Protein AF-A0A2A4UHC5-F1 (afdb_monomer_lite)

Foldseek 3Di:
DLLVVLVVLVADDAALVLLLVQQPDWDQFPVPRDTDGVCCACNNQLLQWGADNPPRHIDHRLACVNPVPPPPDSVVLQVCQQVVCCRGVVGHDHSRNSRNNVVNSDVD

Structure (mmCIF, N/CA/C/O backbone):
data_AF-A0A2A4UHC5-F1
#
_entry.id   AF-A0A2A4UHC5-F1
#
loop_
_atom_site.group_PDB
_atom_site.id
_atom_site.type_symbol
_atom_site.label_atom_id
_atom_site.label_alt_id
_atom_site.label_comp_id
_atom_site.label_asym_id
_atom_site.label_entity_id
_atom_site.label_seq_id
_atom_site.pdbx_PDB_ins_code
_atom_site.Cartn_x
_atom_site.Cartn_y
_atom_site.Ca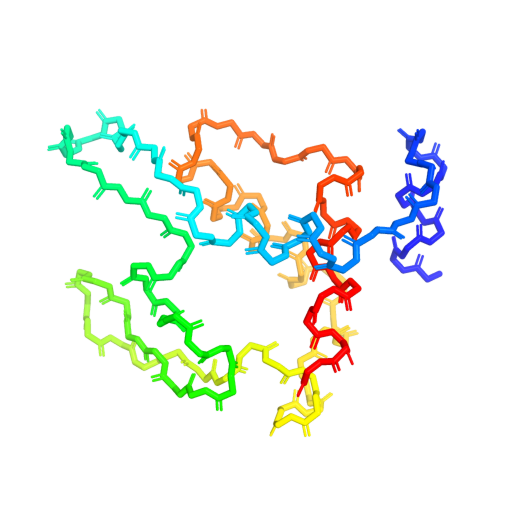rtn_z
_atom_site.occupancy
_atom_site.B_iso_or_equiv
_atom_site.auth_seq_id
_atom_site.auth_comp_id
_atom_site.auth_asym_id
_atom_site.auth_atom_id
_atom_site.pdbx_PDB_model_num
ATOM 1 N N . MET A 1 1 ? 4.386 -10.489 -15.595 1.00 77.94 1 MET A N 1
ATOM 2 C CA . MET A 1 1 ? 4.133 -10.365 -14.137 1.00 77.94 1 MET A CA 1
ATOM 3 C C . MET A 1 1 ? 3.633 -8.948 -13.826 1.00 77.94 1 MET A C 1
ATOM 5 O O . MET A 1 1 ? 3.858 -8.059 -14.638 1.00 77.94 1 MET A O 1
ATOM 9 N N . LEU A 1 2 ? 2.927 -8.694 -12.711 1.00 93.00 2 LEU A N 1
ATOM 10 C CA . LEU A 1 2 ? 2.400 -7.342 -12.410 1.00 93.00 2 LEU A CA 1
ATOM 11 C C . LEU A 1 2 ? 3.514 -6.289 -12.238 1.00 93.00 2 LEU A C 1
ATOM 13 O O . LEU A 1 2 ? 3.334 -5.140 -12.625 1.00 93.00 2 LEU A O 1
ATOM 17 N N . LEU A 1 3 ? 4.675 -6.692 -11.719 1.00 94.81 3 LEU A N 1
ATOM 18 C CA . LEU A 1 3 ? 5.849 -5.824 -11.602 1.00 94.81 3 LEU A CA 1
ATOM 19 C C . LEU A 1 3 ? 6.425 -5.430 -12.976 1.00 94.81 3 LEU A C 1
ATOM 21 O O . LEU A 1 3 ? 6.713 -4.256 -13.189 1.00 94.81 3 LEU A O 1
ATOM 25 N N . ASP A 1 4 ? 6.483 -6.353 -13.944 1.00 95.88 4 ASP A N 1
ATOM 26 C CA . ASP A 1 4 ? 6.922 -6.048 -15.323 1.00 95.88 4 ASP A CA 1
ATOM 27 C C . ASP A 1 4 ? 6.011 -5.018 -15.998 1.00 95.88 4 ASP A C 1
ATOM 29 O O . ASP A 1 4 ? 6.466 -4.144 -16.740 1.00 95.88 4 ASP A O 1
ATOM 33 N N . LYS A 1 5 ? 4.703 -5.103 -15.719 1.00 96.62 5 LYS A N 1
ATOM 34 C CA . LYS A 1 5 ? 3.738 -4.107 -16.184 1.00 96.62 5 LYS A CA 1
ATOM 35 C C . LYS A 1 5 ? 4.090 -2.729 -15.620 1.00 96.62 5 LYS A C 1
ATOM 37 O O . LYS A 1 5 ? 4.139 -1.770 -16.380 1.00 96.62 5 LYS A O 1
ATOM 42 N N . TYR A 1 6 ? 4.378 -2.623 -14.325 1.00 98.25 6 TYR A N 1
ATOM 43 C CA . TYR A 1 6 ? 4.759 -1.343 -13.724 1.00 98.25 6 TYR A CA 1
ATOM 44 C C . TYR A 1 6 ? 6.078 -0.797 -14.274 1.00 98.25 6 TYR A C 1
ATOM 46 O O . TYR A 1 6 ? 6.177 0.406 -14.500 1.00 98.25 6 TYR A O 1
ATOM 54 N N . HIS A 1 7 ? 7.061 -1.652 -14.565 1.00 98.25 7 HIS A N 1
ATOM 55 C CA . HIS A 1 7 ? 8.269 -1.222 -15.276 1.00 98.25 7 HIS A CA 1
ATOM 56 C C . HIS A 1 7 ? 7.952 -0.662 -16.666 1.00 98.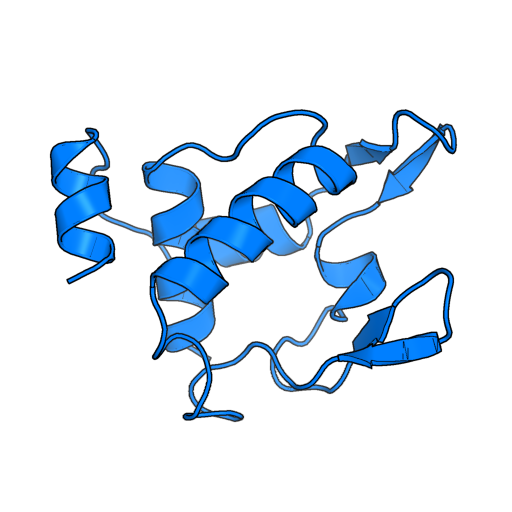25 7 HIS A C 1
ATOM 58 O O . HIS A 1 7 ? 8.465 0.393 -17.035 1.00 98.25 7 HIS A O 1
ATOM 64 N N . SER A 1 8 ? 7.047 -1.309 -17.404 1.00 97.75 8 SER A N 1
ATOM 65 C CA . SER A 1 8 ? 6.588 -0.828 -18.718 1.00 97.75 8 SER A CA 1
ATOM 66 C C . SER A 1 8 ? 5.839 0.513 -18.635 1.00 97.75 8 SER A C 1
ATOM 68 O O . SER A 1 8 ? 5.831 1.277 -19.593 1.00 97.75 8 SER A O 1
ATOM 70 N N . GLU A 1 9 ? 5.249 0.829 -17.479 1.00 97.62 9 GLU A N 1
ATOM 71 C CA . GLU A 1 9 ? 4.623 2.123 -17.161 1.00 97.62 9 GLU A CA 1
ATOM 72 C C . GLU A 1 9 ? 5.631 3.172 -16.638 1.00 97.62 9 GLU A C 1
ATOM 74 O O . GLU A 1 9 ? 5.236 4.255 -16.203 1.00 97.62 9 GLU A O 1
ATOM 79 N N . GLY A 1 10 ? 6.934 2.872 -16.676 1.00 97.94 10 GLY A N 1
ATOM 80 C CA . GLY A 1 10 ? 8.014 3.790 -16.307 1.00 97.94 10 GLY A CA 1
ATOM 81 C C . GLY A 1 10 ? 8.524 3.648 -14.871 1.00 97.94 10 GLY A C 1
ATOM 82 O O . GLY A 1 10 ? 9.327 4.475 -14.430 1.00 97.94 10 GLY A O 1
ATOM 83 N N . ALA A 1 11 ? 8.093 2.624 -14.126 1.00 98.19 11 ALA A N 1
ATOM 84 C CA . ALA A 1 11 ? 8.678 2.343 -12.821 1.00 98.19 11 ALA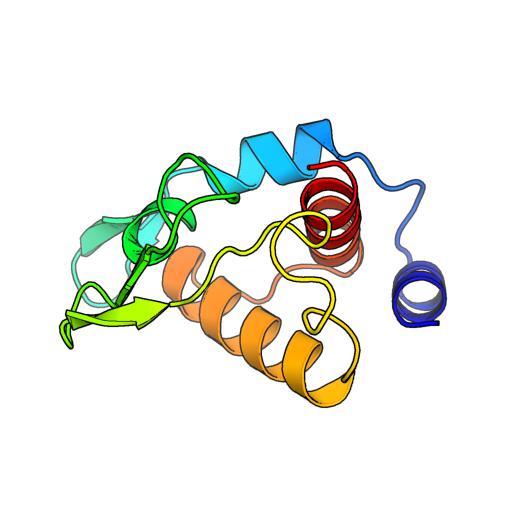 A CA 1
ATOM 85 C C . ALA A 1 11 ? 10.134 1.874 -12.946 1.00 98.19 11 ALA A C 1
ATOM 87 O O . ALA A 1 11 ? 10.496 1.080 -13.817 1.00 98.19 11 ALA A O 1
ATOM 88 N N . LYS A 1 12 ? 10.970 2.345 -12.028 1.00 97.50 12 LYS A N 1
ATOM 89 C CA . LYS A 1 12 ? 12.372 1.950 -11.887 1.00 97.50 12 LYS A CA 1
ATOM 90 C C . LYS A 1 12 ? 12.483 0.825 -10.857 1.00 97.50 12 LYS A C 1
ATOM 92 O O . LYS A 1 12 ? 11.492 0.191 -10.509 1.00 97.50 12 LYS A O 1
ATOM 97 N N . GLN A 1 13 ? 13.697 0.577 -10.369 1.00 98.00 13 GLN A N 1
ATOM 98 C CA . GLN A 1 13 ? 13.948 -0.369 -9.285 1.00 98.00 13 GLN A CA 1
ATOM 99 C C . GLN A 1 13 ? 13.015 -0.097 -8.096 1.00 98.00 13 GLN A C 1
ATOM 101 O O . GLN A 1 13 ? 12.924 1.039 -7.622 1.00 98.00 13 GLN A O 1
ATOM 106 N N . PHE A 1 14 ? 12.330 -1.140 -7.630 1.00 98.50 14 PHE A N 1
ATOM 107 C CA . PHE A 1 14 ? 11.443 -1.055 -6.473 1.00 98.50 14 PHE A CA 1
ATOM 108 C C . PHE A 1 14 ? 12.217 -1.128 -5.155 1.00 98.50 14 PHE A C 1
ATOM 110 O O . PHE A 1 14 ? 13.270 -1.765 -5.078 1.00 98.50 14 PHE A O 1
ATOM 117 N N . ASP A 1 15 ? 11.665 -0.512 -4.111 1.00 98.44 15 ASP A N 1
ATOM 118 C CA . ASP A 1 15 ? 12.268 -0.427 -2.780 1.00 98.44 15 ASP A CA 1
ATOM 119 C C . ASP A 1 15 ? 11.242 -0.736 -1.672 1.00 98.44 15 ASP A C 1
ATOM 121 O O . ASP A 1 15 ? 10.294 0.015 -1.424 1.00 98.44 15 ASP A O 1
ATOM 125 N N . ALA A 1 16 ? 11.463 -1.843 -0.957 1.00 98.19 16 ALA A N 1
ATOM 126 C CA . ALA A 1 16 ? 10.618 -2.268 0.158 1.00 98.19 16 ALA A CA 1
ATOM 127 C C . ALA A 1 16 ? 10.598 -1.257 1.318 1.00 98.19 16 ALA A C 1
ATOM 129 O O . ALA A 1 16 ? 9.581 -1.122 2.000 1.00 98.19 16 ALA A O 1
ATOM 130 N N . ASN A 1 17 ? 11.693 -0.530 1.554 1.00 98.25 17 ASN A N 1
ATOM 131 C CA . ASN A 1 17 ? 11.753 0.477 2.611 1.00 98.25 17 ASN A CA 1
ATOM 132 C C . ASN A 1 17 ? 10.905 1.698 2.253 1.00 98.25 17 ASN A C 1
ATOM 134 O O . ASN A 1 17 ? 10.225 2.238 3.128 1.00 98.25 17 ASN A O 1
ATOM 138 N N . LYS A 1 18 ? 10.861 2.090 0.971 1.00 98.56 18 LYS A N 1
ATOM 139 C CA . LYS A 1 18 ? 9.917 3.116 0.499 1.00 98.56 18 LYS A CA 1
ATOM 140 C C . LYS A 1 18 ? 8.477 2.655 0.666 1.00 98.56 18 LYS A C 1
ATOM 142 O O . LYS A 1 18 ? 7.681 3.394 1.240 1.00 98.56 18 LYS A O 1
ATOM 147 N N . GLY A 1 19 ? 8.161 1.422 0.261 1.00 98.50 19 GLY A N 1
ATOM 148 C CA . GLY A 1 19 ? 6.840 0.821 0.474 1.00 98.50 19 GLY A CA 1
ATOM 149 C C . GLY A 1 19 ? 6.416 0.840 1.946 1.00 98.50 19 GLY A C 1
ATOM 150 O O . GLY A 1 19 ? 5.298 1.242 2.271 1.00 98.50 19 GLY A O 1
ATOM 151 N N . LYS A 1 20 ? 7.335 0.488 2.853 1.00 98.44 20 LYS A N 1
ATOM 152 C CA . LYS A 1 20 ? 7.115 0.558 4.302 1.00 98.44 20 LYS A CA 1
ATOM 153 C C . LYS A 1 20 ? 6.915 1.992 4.796 1.00 98.44 20 LYS A C 1
ATOM 155 O O . LYS A 1 20 ? 6.034 2.222 5.614 1.00 98.44 20 LYS A O 1
ATOM 160 N N . SER A 1 21 ? 7.703 2.956 4.325 1.00 98.44 21 SER A N 1
ATOM 161 C CA . SER A 1 21 ? 7.548 4.363 4.719 1.00 98.44 21 SER A CA 1
ATOM 162 C C . SER A 1 21 ? 6.168 4.899 4.319 1.00 98.44 21 SER A C 1
ATOM 164 O O . SER A 1 21 ? 5.406 5.369 5.164 1.00 98.44 21 SER A O 1
ATOM 166 N N . MET A 1 22 ? 5.791 4.697 3.052 1.00 98.44 22 MET A N 1
ATOM 167 C CA . MET A 1 22 ? 4.496 5.099 2.490 1.00 98.44 22 MET A CA 1
ATOM 168 C C . MET A 1 22 ? 3.303 4.439 3.199 1.00 98.44 22 MET A C 1
ATOM 170 O O . MET A 1 22 ? 2.226 5.022 3.295 1.00 98.44 22 MET A O 1
ATOM 174 N N . TRP A 1 23 ? 3.477 3.230 3.745 1.00 98.50 23 TRP A N 1
ATOM 175 C CA . TRP A 1 23 ? 2.445 2.544 4.532 1.00 98.50 23 TRP A CA 1
ATOM 176 C C . TRP A 1 23 ? 2.016 3.328 5.783 1.00 98.50 23 TRP A C 1
ATOM 178 O O . TRP A 1 23 ? 0.847 3.288 6.190 1.00 98.50 23 TRP A O 1
ATOM 188 N N . HIS A 1 24 ? 2.970 4.032 6.394 1.00 98.06 24 HIS A N 1
ATOM 189 C CA . HIS A 1 24 ? 2.775 4.810 7.614 1.00 98.06 24 HIS A CA 1
ATOM 190 C C . HIS A 1 24 ? 2.536 6.300 7.349 1.00 98.06 24 HIS A C 1
ATOM 192 O O . HIS A 1 24 ? 2.140 7.010 8.276 1.00 98.06 24 HIS A O 1
ATOM 198 N N . GLU A 1 25 ? 2.732 6.761 6.112 1.00 97.81 25 GLU A N 1
ATOM 199 C CA . GLU A 1 25 ? 2.537 8.154 5.718 1.00 97.81 25 GLU A CA 1
ATOM 200 C C . GLU A 1 25 ? 1.097 8.611 5.984 1.00 97.81 25 GLU A C 1
ATOM 202 O O . GLU A 1 25 ? 0.122 7.926 5.651 1.00 97.81 25 GLU A O 1
ATOM 207 N N . GLN A 1 26 ? 0.967 9.766 6.640 1.00 97.25 26 GLN A N 1
ATOM 208 C CA . GLN A 1 26 ? -0.326 10.340 6.982 1.00 97.25 26 GLN A CA 1
ATOM 209 C C . GLN A 1 26 ? -0.800 11.323 5.918 1.00 97.25 26 GLN A C 1
ATOM 211 O O . GLN A 1 26 ? -0.066 12.200 5.476 1.00 97.25 26 GLN A O 1
ATOM 216 N N . HIS A 1 27 ? -2.082 11.223 5.587 1.00 97.00 27 HIS A N 1
ATOM 217 C CA . HIS A 1 27 ? -2.767 12.102 4.653 1.00 97.00 27 HIS A CA 1
ATOM 218 C C . HIS A 1 27 ? -4.092 12.566 5.248 1.00 97.00 27 HIS A C 1
ATOM 220 O O . HIS A 1 27 ? -4.742 11.841 6.002 1.00 97.00 27 HIS A O 1
ATOM 226 N N . ILE A 1 28 ? -4.526 13.770 4.881 1.00 96.75 28 ILE A N 1
ATOM 227 C CA . ILE A 1 28 ? -5.842 14.272 5.274 1.00 96.75 28 ILE A CA 1
ATOM 228 C C . ILE A 1 28 ? -6.903 13.677 4.351 1.00 96.75 28 ILE A C 1
ATOM 230 O O . ILE A 1 28 ? -6.931 13.932 3.145 1.00 96.75 28 ILE A O 1
ATOM 234 N N . GLN A 1 29 ? -7.803 12.883 4.925 1.00 94.12 29 GLN A N 1
ATOM 235 C CA . GLN A 1 29 ? -8.860 12.228 4.168 1.00 94.12 29 GLN A CA 1
ATOM 236 C C . GLN A 1 29 ? -9.922 13.254 3.739 1.00 94.12 29 GLN A C 1
ATOM 238 O O . GLN A 1 29 ? -10.533 13.923 4.572 1.00 94.12 29 GLN A O 1
ATOM 243 N N . LYS A 1 30 ? -10.174 13.354 2.426 1.00 90.94 30 LYS A N 1
ATOM 244 C CA . LYS A 1 30 ? -11.003 14.414 1.808 1.00 90.94 30 LYS A CA 1
ATOM 245 C C . LYS A 1 30 ? -12.431 14.555 2.362 1.00 90.94 30 LYS A C 1
ATOM 247 O O . LYS A 1 30 ? -12.966 15.652 2.389 1.00 90.94 30 LYS A O 1
ATOM 252 N N . LYS A 1 31 ? -13.075 13.455 2.745 1.00 88.62 31 LYS A N 1
ATOM 253 C CA . LYS A 1 31 ? -14.450 13.396 3.273 1.00 88.62 31 LYS A CA 1
ATOM 254 C C . LYS A 1 31 ? -14.545 13.612 4.784 1.00 88.62 31 LYS A C 1
ATOM 256 O O . LYS A 1 31 ? -15.581 14.076 5.237 1.00 88.62 31 LYS A O 1
ATOM 261 N N . THR A 1 32 ? -13.546 13.204 5.568 1.00 89.94 32 THR A N 1
ATOM 262 C CA . THR A 1 32 ? -13.614 13.256 7.043 1.00 89.94 32 THR A CA 1
ATOM 263 C C . THR A 1 32 ? -12.747 14.348 7.654 1.00 89.94 32 THR A C 1
ATOM 265 O O . THR A 1 32 ? -12.926 14.644 8.830 1.00 89.94 32 THR A O 1
ATOM 268 N N . GLY A 1 33 ? -11.793 14.910 6.906 1.00 93.94 33 GLY A N 1
ATOM 269 C CA . GLY A 1 33 ? -10.832 15.897 7.405 1.00 93.94 33 GLY A CA 1
ATOM 270 C C . GLY A 1 33 ? -9.840 15.340 8.433 1.00 93.94 33 GLY A C 1
ATOM 271 O O . GLY A 1 33 ? -9.104 16.104 9.046 1.00 93.94 33 GLY A O 1
ATOM 272 N N . LYS A 1 34 ? -9.818 14.018 8.649 1.00 93.88 34 LYS A N 1
ATOM 273 C CA . LYS A 1 34 ? -8.963 13.369 9.652 1.00 93.88 34 LYS A CA 1
ATOM 274 C C . LYS A 1 34 ? -7.680 12.822 9.020 1.00 93.88 34 LYS A C 1
ATOM 276 O O . LYS A 1 34 ? -7.735 12.382 7.866 1.00 93.88 34 LYS A O 1
ATOM 281 N N . PRO A 1 35 ? -6.562 12.788 9.768 1.00 96.38 35 PRO A N 1
ATOM 282 C CA . PRO A 1 35 ? -5.362 12.092 9.332 1.00 96.38 35 PRO A CA 1
ATOM 283 C C . PRO A 1 35 ? -5.624 10.585 9.232 1.00 96.38 35 PRO A C 1
ATOM 285 O O . PRO A 1 35 ? -6.179 9.972 10.147 1.00 96.38 35 PRO A O 1
ATOM 288 N N . VAL A 1 36 ? -5.233 9.990 8.107 1.00 97.25 36 VAL A N 1
ATOM 289 C CA . VAL A 1 36 ? -5.305 8.550 7.834 1.00 97.25 36 VAL A CA 1
ATOM 290 C C . VAL A 1 36 ? -4.030 8.075 7.143 1.00 97.25 36 VAL A C 1
ATOM 292 O O . VAL A 1 36 ? -3.361 8.847 6.464 1.00 97.25 36 VAL A O 1
ATOM 295 N N . SER A 1 37 ? -3.726 6.789 7.271 1.00 97.94 37 SER A N 1
ATOM 296 C CA . SER A 1 37 ? -2.668 6.093 6.534 1.00 97.94 37 SER A CA 1
ATOM 297 C C . SER A 1 37 ? -3.167 4.721 6.071 1.00 97.94 37 SER A C 1
ATOM 299 O O . SER A 1 37 ? -4.295 4.316 6.375 1.00 97.94 37 SER A O 1
ATOM 301 N N . CYS A 1 38 ? -2.345 3.962 5.343 1.00 98.06 38 CYS A N 1
ATOM 302 C CA . CYS A 1 38 ? -2.679 2.575 5.000 1.00 98.06 38 CYS A CA 1
ATOM 303 C C . CYS A 1 38 ? -2.889 1.729 6.270 1.00 98.06 38 CYS A C 1
ATOM 305 O O . CYS A 1 38 ? -3.835 0.937 6.357 1.00 98.06 38 CYS A O 1
ATOM 307 N N . ALA A 1 39 ? -2.069 1.977 7.296 1.00 97.81 39 ALA A N 1
ATOM 308 C CA . ALA A 1 39 ? -2.152 1.315 8.592 1.00 97.81 39 ALA A CA 1
ATOM 309 C C . ALA A 1 39 ? -3.476 1.567 9.342 1.00 97.81 39 ALA A C 1
ATOM 311 O O . ALA A 1 39 ? -3.840 0.767 10.201 1.00 97.81 39 ALA A O 1
ATOM 312 N N . THR A 1 40 ? -4.240 2.615 9.004 1.00 97.00 40 THR A N 1
ATOM 313 C CA . THR A 1 40 ? -5.534 2.911 9.645 1.00 97.00 40 THR A CA 1
ATOM 314 C C . THR A 1 40 ? -6.532 1.753 9.544 1.00 97.00 40 THR A C 1
ATOM 316 O O . THR A 1 40 ? -7.270 1.513 10.494 1.00 97.00 40 THR A O 1
ATOM 319 N N . CYS A 1 41 ? -6.559 1.023 8.423 1.00 96.88 41 CYS A N 1
ATOM 320 C CA . CYS A 1 41 ? -7.408 -0.170 8.283 1.00 96.88 41 CYS A CA 1
ATOM 321 C C . CYS A 1 41 ? -6.619 -1.477 8.429 1.00 96.88 41 CYS A C 1
ATOM 323 O O . CYS A 1 41 ? -7.162 -2.498 8.839 1.00 96.88 41 CYS A O 1
ATOM 325 N N . HIS A 1 42 ? -5.344 -1.468 8.054 1.00 97.75 42 HIS A N 1
ATOM 326 C CA . HIS A 1 42 ? -4.556 -2.685 7.881 1.00 97.75 42 HIS A CA 1
ATOM 327 C C . HIS A 1 42 ? -3.549 -2.943 9.012 1.00 97.75 42 HIS A C 1
ATOM 329 O O . HIS A 1 42 ? -2.811 -3.921 8.954 1.00 97.75 42 HIS A O 1
ATOM 335 N N . THR A 1 43 ? -3.553 -2.098 10.047 1.00 96.56 43 THR A N 1
ATOM 336 C CA . THR A 1 43 ? -2.596 -2.068 11.164 1.00 96.56 43 THR A CA 1
ATOM 337 C C . THR A 1 43 ? -1.173 -1.660 10.765 1.00 96.56 43 THR A C 1
ATOM 339 O O . THR A 1 43 ? -0.811 -1.600 9.588 1.00 96.56 43 THR A O 1
ATOM 342 N N . SER A 1 44 ? -0.351 -1.326 11.762 1.00 96.19 44 SER A N 1
ATOM 343 C CA . SER A 1 44 ? 1.068 -1.018 11.562 1.00 96.19 44 SER A CA 1
ATOM 344 C C . SER A 1 44 ? 1.903 -2.257 11.228 1.00 96.19 44 SER A C 1
ATOM 346 O O . SER A 1 44 ? 2.891 -2.138 10.511 1.00 96.19 44 SER A O 1
ATOM 348 N N . ASP A 1 45 ? 1.505 -3.434 11.717 1.00 96.94 45 ASP A N 1
ATOM 349 C CA . ASP A 1 45 ? 2.172 -4.704 11.440 1.00 96.94 45 ASP A CA 1
ATOM 350 C C . ASP A 1 45 ? 1.404 -5.464 10.357 1.00 96.94 45 ASP A C 1
ATOM 352 O O . ASP A 1 45 ? 0.377 -6.084 10.622 1.00 96.94 45 ASP A O 1
ATOM 356 N N . ILE A 1 46 ? 1.924 -5.456 9.129 1.00 97.44 46 ILE A N 1
ATOM 357 C CA . ILE A 1 46 ? 1.264 -6.078 7.972 1.00 97.44 46 ILE A CA 1
ATOM 358 C C . ILE A 1 46 ? 1.099 -7.601 8.077 1.00 97.44 46 ILE A C 1
ATOM 360 O O . ILE A 1 46 ? 0.404 -8.189 7.250 1.00 97.44 46 ILE A O 1
ATOM 364 N N . ARG A 1 47 ? 1.699 -8.245 9.083 1.00 97.38 47 ARG A N 1
ATOM 365 C CA . ARG A 1 47 ? 1.506 -9.671 9.394 1.00 97.38 47 ARG A CA 1
ATOM 366 C C . ARG A 1 47 ? 0.253 -9.921 10.235 1.00 97.38 47 ARG A C 1
ATOM 368 O O . ARG A 1 47 ? -0.169 -11.061 10.380 1.00 97.38 47 ARG A O 1
ATOM 375 N N . LYS A 1 48 ? -0.356 -8.874 10.796 1.00 97.81 48 LYS A N 1
ATOM 376 C CA . LYS A 1 48 ? -1.551 -8.979 11.638 1.00 97.81 48 LYS A CA 1
ATOM 377 C C . LYS A 1 48 ? -2.820 -8.685 10.846 1.00 97.81 48 LYS A C 1
ATOM 379 O O . LYS A 1 48 ? -2.820 -7.940 9.867 1.00 97.81 48 LYS A O 1
ATOM 384 N N . THR A 1 49 ? -3.924 -9.266 11.305 1.00 97.50 49 THR A N 1
ATOM 385 C CA . THR A 1 49 ? -5.266 -8.945 10.815 1.00 97.50 49 THR A CA 1
ATOM 386 C C . THR A 1 49 ? -5.637 -7.518 11.215 1.00 97.50 49 THR A C 1
ATOM 388 O O . THR A 1 49 ? -5.545 -7.145 12.384 1.00 97.50 49 THR A O 1
ATOM 391 N N . GLY A 1 50 ? -6.073 -6.730 10.238 1.00 97.88 50 GLY A N 1
ATOM 392 C CA . GLY A 1 50 ? -6.666 -5.414 10.433 1.00 97.88 50 GLY A CA 1
ATOM 393 C C . GLY A 1 50 ? -8.189 -5.440 10.418 1.00 97.88 50 GLY A C 1
ATOM 394 O O . GLY A 1 50 ? -8.831 -6.490 10.367 1.00 97.88 50 GLY A O 1
ATOM 395 N N . SER A 1 51 ? -8.784 -4.254 10.442 1.00 97.81 51 SER A N 1
ATOM 396 C CA . SER A 1 51 ? -10.228 -4.079 10.396 1.00 97.81 51 SER A CA 1
ATOM 397 C C . SER A 1 51 ? -10.586 -2.781 9.686 1.00 97.81 51 SER A C 1
ATOM 399 O O . SER A 1 51 ? -9.958 -1.740 9.878 1.00 97.81 51 SER A O 1
ATOM 401 N N . HIS A 1 52 ? -11.606 -2.837 8.835 1.00 95.00 52 HIS A N 1
ATOM 402 C CA . HIS A 1 52 ? -12.077 -1.664 8.120 1.00 95.00 52 HIS A CA 1
ATOM 403 C C . HIS A 1 52 ? -12.655 -0.635 9.101 1.00 95.00 52 HIS A C 1
ATOM 405 O O . HIS A 1 52 ? -13.701 -0.880 9.707 1.00 95.00 52 HIS A O 1
ATOM 411 N N . ILE A 1 53 ? -12.042 0.553 9.169 1.00 91.94 53 ILE A N 1
ATOM 412 C CA . ILE A 1 53 ? -12.333 1.594 10.174 1.00 91.94 53 ILE A CA 1
ATOM 413 C C . ILE A 1 53 ? -13.821 1.955 10.323 1.00 91.94 53 ILE A C 1
ATOM 415 O O . ILE A 1 53 ? -14.258 2.338 11.400 1.00 91.94 53 ILE A O 1
ATOM 419 N N . ARG A 1 54 ? -14.619 1.833 9.253 1.00 90.25 54 ARG A N 1
ATOM 420 C CA . ARG A 1 54 ? -16.059 2.146 9.294 1.00 90.25 54 ARG A CA 1
ATOM 421 C C . ARG A 1 54 ? -16.959 0.949 9.592 1.00 90.25 54 ARG A C 1
ATOM 423 O O . ARG A 1 54 ? -18.029 1.133 10.147 1.00 90.25 54 ARG A O 1
ATOM 430 N N . THR A 1 55 ? -16.604 -0.242 9.116 1.00 95.19 55 THR A N 1
ATOM 431 C CA . THR A 1 55 ? -17.542 -1.384 9.101 1.00 95.19 55 THR A CA 1
ATOM 432 C C . THR A 1 55 ? -17.149 -2.479 10.076 1.00 95.19 55 THR A C 1
ATOM 434 O O . THR A 1 55 ? -17.899 -3.435 10.224 1.00 95.19 55 THR A O 1
ATOM 437 N N . GLY A 1 56 ? -15.956 -2.407 10.670 1.00 95.81 56 GLY A N 1
ATOM 438 C CA . GLY A 1 56 ? -15.429 -3.454 11.541 1.00 95.81 56 GLY A CA 1
ATOM 439 C C . GLY A 1 56 ? -15.062 -4.751 10.812 1.00 95.81 56 GLY A C 1
ATOM 440 O O . GLY A 1 56 ? -14.566 -5.682 11.444 1.00 95.81 56 GLY A O 1
ATOM 441 N N . LYS A 1 57 ? -15.274 -4.837 9.489 1.00 97.12 57 LYS A N 1
ATOM 442 C CA . LYS A 1 57 ? -14.979 -6.050 8.720 1.00 97.12 57 LYS A CA 1
ATOM 443 C C . LYS A 1 57 ? -13.487 -6.354 8.802 1.00 97.12 57 LYS A C 1
ATOM 445 O O . LYS A 1 57 ? -12.673 -5.499 8.448 1.00 97.12 57 LYS A O 1
ATOM 450 N N . LEU A 1 58 ? -13.163 -7.578 9.211 1.00 97.75 58 LEU A N 1
ATOM 451 C CA . LEU A 1 58 ? -11.789 -8.056 9.286 1.00 97.75 58 LEU A CA 1
ATOM 452 C C . LEU A 1 58 ? -11.113 -8.004 7.915 1.00 97.75 58 LEU A C 1
ATOM 454 O O . LEU A 1 58 ? -11.717 -8.301 6.879 1.00 97.75 58 LEU A O 1
ATOM 458 N N . ILE A 1 59 ? -9.845 -7.615 7.936 1.00 97.38 59 ILE A N 1
ATOM 459 C CA . ILE A 1 59 ? -8.971 -7.578 6.775 1.00 97.38 59 ILE A CA 1
ATOM 460 C C . ILE A 1 59 ? -7.757 -8.431 7.109 1.00 97.38 59 ILE A C 1
ATOM 462 O O . ILE A 1 59 ? -6.964 -8.063 7.968 1.00 97.38 59 ILE A O 1
ATOM 466 N N . GLU A 1 60 ? -7.608 -9.566 6.436 1.00 96.56 60 GLU A N 1
ATOM 467 C CA . GLU A 1 60 ? -6.490 -10.485 6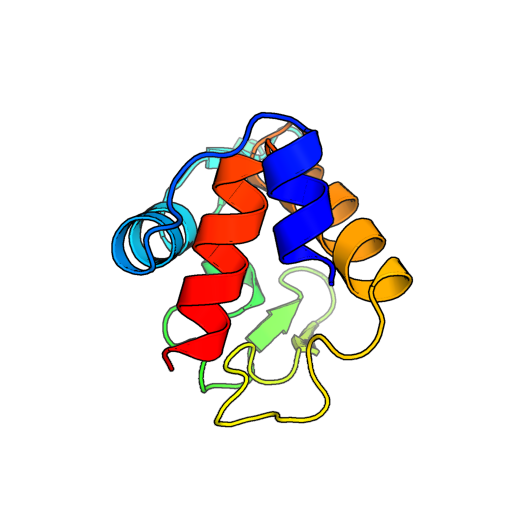.670 1.00 96.56 60 GLU A CA 1
ATOM 468 C C . GLU A 1 60 ? -5.121 -9.802 6.507 1.00 96.56 60 GLU A C 1
ATOM 470 O O . GLU A 1 60 ? -5.000 -8.784 5.813 1.00 96.56 60 GLU A O 1
ATOM 475 N N . ALA A 1 61 ? -4.084 -10.407 7.088 1.00 97.50 61 ALA A N 1
ATOM 476 C CA . ALA A 1 61 ? -2.698 -9.953 6.995 1.00 97.50 61 ALA A CA 1
ATOM 477 C C . ALA A 1 61 ? -2.289 -9.635 5.551 1.00 97.50 61 ALA A C 1
ATOM 479 O O . ALA A 1 61 ? -2.604 -10.400 4.642 1.00 97.50 61 ALA A O 1
ATOM 480 N N . MET A 1 62 ? -1.622 -8.498 5.346 1.00 97.75 62 MET A N 1
ATOM 481 C CA . MET A 1 62 ? -1.151 -8.004 4.045 1.00 97.75 62 MET A CA 1
ATOM 482 C C . MET A 1 62 ? 0.191 -8.608 3.620 1.00 97.75 62 MET A C 1
ATOM 484 O O . MET A 1 62 ? 0.485 -8.604 2.431 1.00 97.75 62 MET A O 1
ATOM 488 N N . SER A 1 63 ? 0.977 -9.117 4.567 1.00 97.88 63 SER A N 1
ATOM 489 C CA . SER A 1 63 ? 2.210 -9.875 4.329 1.00 97.88 63 SER A CA 1
ATOM 490 C C . SER A 1 63 ? 1.934 -11.108 3.464 1.00 97.88 63 SER A C 1
ATOM 492 O O . SER A 1 63 ? 1.066 -11.918 3.796 1.00 97.88 63 SER A O 1
ATOM 494 N N . ALA A 1 64 ? 2.689 -11.270 2.376 1.00 96.06 64 ALA A N 1
ATOM 495 C CA . ALA A 1 64 ? 2.599 -12.455 1.526 1.00 96.06 64 ALA A CA 1
ATOM 496 C C . ALA A 1 64 ? 3.194 -13.694 2.212 1.00 96.06 64 ALA A C 1
ATOM 498 O O . ALA A 1 64 ? 2.761 -14.806 1.932 1.00 96.06 64 ALA A O 1
ATOM 499 N N . LYS A 1 65 ? 4.146 -13.525 3.145 1.00 96.12 65 LYS A N 1
ATOM 500 C CA . LYS A 1 65 ? 4.670 -14.655 3.930 1.00 96.12 65 LYS A CA 1
ATOM 501 C C . LYS A 1 65 ? 3.637 -15.204 4.912 1.00 96.12 65 LYS A C 1
ATOM 503 O O . LYS A 1 65 ? 3.589 -16.406 5.135 1.00 96.12 65 LYS A O 1
ATOM 508 N N . THR A 1 66 ? 2.810 -14.329 5.489 1.00 97.06 66 THR A N 1
ATOM 509 C CA . THR A 1 66 ? 1.753 -14.720 6.437 1.00 97.06 66 THR A CA 1
ATOM 510 C C . THR A 1 66 ? 0.471 -15.157 5.724 1.00 97.06 66 THR A C 1
ATOM 512 O O . THR A 1 66 ? -0.244 -16.022 6.219 1.00 97.06 66 THR A O 1
ATOM 515 N N . ASN A 1 67 ? 0.168 -14.571 4.562 1.00 95.88 67 ASN A N 1
ATOM 516 C CA . ASN A 1 67 ? -0.994 -14.911 3.740 1.00 95.88 67 ASN A CA 1
ATOM 517 C C . ASN A 1 67 ? -0.579 -15.114 2.265 1.00 95.88 67 ASN A C 1
ATOM 519 O O . ASN A 1 67 ? -0.701 -14.181 1.463 1.00 95.88 67 ASN A O 1
ATOM 523 N N . PRO A 1 68 ? -0.099 -16.321 1.896 1.00 93.69 68 PRO A N 1
ATOM 524 C CA . PRO A 1 68 ? 0.419 -16.621 0.553 1.00 93.69 68 PRO A CA 1
ATOM 525 C C . PRO A 1 68 ? -0.614 -16.515 -0.576 1.00 93.69 68 PRO A C 1
ATOM 527 O O . PRO A 1 68 ? -0.253 -16.291 -1.730 1.00 93.69 68 PRO A O 1
ATOM 530 N N . GLU A 1 69 ? -1.904 -16.612 -0.251 1.00 91.56 69 GLU A N 1
ATOM 531 C CA . GLU A 1 69 ? -3.009 -16.432 -1.204 1.00 91.56 69 GLU A CA 1
ATOM 532 C C . GLU A 1 69 ? -3.188 -14.963 -1.627 1.00 91.56 69 GLU A C 1
ATOM 534 O O . GLU A 1 69 ? -3.937 -14.635 -2.560 1.00 91.56 69 GLU A O 1
ATOM 539 N N . ARG A 1 70 ? -2.503 -14.023 -0.959 1.00 92.19 70 ARG A N 1
ATOM 540 C CA . ARG A 1 70 ? -2.476 -12.633 -1.410 1.00 92.19 70 ARG A CA 1
ATOM 541 C C . ARG A 1 70 ? -1.670 -12.467 -2.686 1.00 92.19 70 ARG A C 1
ATOM 543 O O . ARG A 1 70 ? -0.706 -13.160 -2.968 1.00 92.19 70 ARG A O 1
ATOM 550 N N . PHE A 1 71 ? -2.070 -11.445 -3.435 1.00 93.38 71 PHE A N 1
ATOM 551 C CA . PHE A 1 71 ? -1.380 -10.968 -4.631 1.00 93.38 71 PHE A CA 1
ATOM 552 C C . PHE A 1 71 ? -1.289 -11.977 -5.793 1.00 93.38 71 PHE A C 1
ATOM 554 O O . PHE A 1 71 ? -0.495 -11.771 -6.705 1.00 93.38 71 PHE A O 1
ATOM 561 N N . GLN A 1 72 ? -2.161 -12.992 -5.816 1.00 92.62 72 GLN A N 1
ATOM 562 C CA . GLN A 1 72 ? -2.266 -13.951 -6.927 1.00 92.62 72 GLN A CA 1
ATOM 563 C C . GLN A 1 72 ? -3.139 -13.444 -8.091 1.00 92.62 72 GLN A C 1
ATOM 565 O O . GLN A 1 72 ? -2.896 -13.752 -9.254 1.00 92.62 72 GLN A O 1
ATOM 570 N N . ASP A 1 73 ? -4.144 -12.611 -7.802 1.00 95.31 73 ASP A N 1
ATOM 571 C CA . ASP A 1 73 ? -5.050 -12.041 -8.808 1.00 95.31 73 ASP A CA 1
ATOM 572 C C . ASP A 1 73 ? -4.696 -10.576 -9.102 1.00 95.31 73 ASP A C 1
ATOM 574 O O . ASP A 1 73 ? -4.999 -9.665 -8.323 1.00 95.31 73 ASP A O 1
ATOM 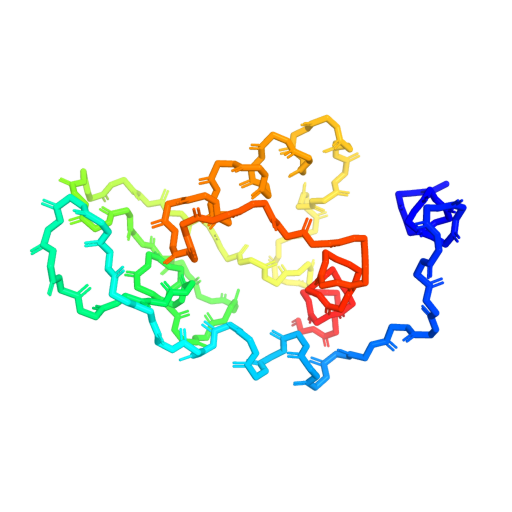578 N N . THR A 1 74 ? -4.098 -10.334 -10.269 1.00 95.44 74 THR A N 1
ATOM 579 C CA . THR A 1 74 ? -3.677 -8.999 -10.718 1.00 95.44 74 THR A CA 1
ATOM 580 C C . THR A 1 74 ? -4.835 -8.006 -10.836 1.00 95.44 74 THR A C 1
ATOM 582 O O . THR A 1 74 ? -4.679 -6.839 -10.467 1.00 95.44 74 THR A O 1
ATOM 585 N N . LYS A 1 75 ? -6.027 -8.449 -11.261 1.00 96.06 75 LYS A N 1
ATOM 586 C CA . LYS A 1 75 ? -7.221 -7.591 -11.345 1.00 96.06 75 LYS A CA 1
ATOM 587 C C . LYS A 1 75 ? -7.685 -7.187 -9.950 1.00 96.06 75 LYS A C 1
ATOM 589 O O . LYS A 1 75 ? -8.070 -6.034 -9.730 1.00 96.06 75 LYS A O 1
ATOM 594 N N . LYS A 1 76 ? -7.634 -8.112 -8.985 1.00 96.56 76 LYS A N 1
ATOM 595 C CA . LYS A 1 76 ? -7.949 -7.824 -7.578 1.00 96.56 76 LYS A CA 1
ATOM 596 C C . LYS A 1 76 ? -6.954 -6.831 -6.979 1.00 96.56 76 LYS A C 1
ATOM 598 O O . LYS A 1 76 ? -7.403 -5.906 -6.301 1.00 96.56 76 LYS A O 1
ATOM 603 N N . ILE A 1 77 ? -5.656 -6.981 -7.252 1.00 97.25 77 ILE A N 1
ATOM 604 C CA . ILE A 1 77 ? -4.612 -6.058 -6.776 1.00 97.25 77 ILE A CA 1
ATOM 605 C C . ILE A 1 77 ? -4.867 -4.644 -7.298 1.00 97.25 77 ILE A C 1
ATOM 607 O O . ILE A 1 77 ? -5.022 -3.715 -6.507 1.00 97.25 77 ILE A O 1
ATOM 611 N N . GLU A 1 78 ? -4.998 -4.483 -8.614 1.00 97.88 78 GLU A N 1
ATOM 612 C CA . GLU A 1 78 ? -5.199 -3.174 -9.248 1.00 97.88 78 GLU A CA 1
ATOM 613 C C . GLU A 1 78 ? -6.482 -2.487 -8.773 1.00 97.88 78 GLU A C 1
ATOM 615 O O . GLU A 1 78 ? -6.489 -1.290 -8.469 1.00 97.88 78 GLU A O 1
ATOM 620 N N . LYS A 1 79 ? -7.572 -3.255 -8.619 1.00 97.88 79 LYS A N 1
ATOM 621 C CA . LYS A 1 79 ? -8.831 -2.749 -8.055 1.00 97.88 79 LYS A CA 1
ATOM 622 C C . LYS A 1 79 ? -8.620 -2.148 -6.666 1.00 97.88 79 LYS A C 1
ATOM 624 O O . LYS A 1 79 ? -9.153 -1.072 -6.383 1.00 97.88 79 LYS A O 1
ATOM 629 N N . TRP A 1 80 ? -7.899 -2.846 -5.791 1.00 97.56 80 TRP A N 1
ATOM 630 C CA . TRP A 1 80 ? -7.692 -2.394 -4.418 1.00 97.56 80 TRP A CA 1
ATOM 631 C C . TRP A 1 80 ? -6.666 -1.274 -4.314 1.00 97.56 80 TRP A C 1
ATOM 633 O O . TRP A 1 80 ? -6.928 -0.335 -3.570 1.00 97.56 80 TRP A O 1
ATOM 643 N N . PHE A 1 81 ? -5.593 -1.273 -5.110 1.00 98.25 81 PHE A N 1
ATOM 644 C CA . PHE A 1 81 ? -4.702 -0.113 -5.185 1.00 98.25 81 PHE A CA 1
ATOM 645 C C . PHE A 1 81 ? -5.458 1.138 -5.624 1.00 98.25 81 PHE A C 1
ATOM 647 O O . PHE A 1 81 ? -5.413 2.152 -4.934 1.00 98.25 81 PHE A O 1
ATOM 654 N N . LYS A 1 82 ? -6.246 1.063 -6.702 1.00 97.81 82 LYS A N 1
ATOM 655 C CA . LYS A 1 82 ? -7.037 2.209 -7.165 1.00 97.81 82 LYS A CA 1
ATOM 656 C C . LYS A 1 82 ? -7.969 2.751 -6.079 1.00 97.81 82 LYS A C 1
ATOM 658 O O . LYS A 1 82 ? -8.058 3.963 -5.896 1.00 97.81 82 LYS A O 1
ATOM 663 N N . ARG A 1 83 ? -8.677 1.873 -5.361 1.00 96.94 83 ARG A N 1
ATOM 664 C CA . ARG A 1 83 ? -9.613 2.276 -4.296 1.00 96.94 83 ARG A CA 1
ATOM 665 C C . ARG A 1 83 ? -8.891 2.843 -3.077 1.00 96.94 83 ARG A C 1
ATOM 667 O O . ARG A 1 83 ? -9.266 3.913 -2.606 1.00 96.94 83 ARG A O 1
ATOM 674 N N . ASN A 1 84 ? -7.869 2.146 -2.594 1.00 97.19 84 ASN A N 1
ATOM 675 C CA . ASN A 1 84 ? -7.189 2.487 -1.350 1.00 97.19 84 ASN A CA 1
ATOM 676 C C . ASN A 1 84 ? -6.311 3.727 -1.523 1.00 97.19 84 ASN A C 1
ATOM 678 O O . ASN A 1 84 ? -6.406 4.626 -0.698 1.00 97.19 84 ASN A O 1
ATOM 682 N N . CYS A 1 85 ? -5.564 3.855 -2.626 1.00 98.06 85 CYS A N 1
ATOM 683 C CA . CYS A 1 85 ? -4.791 5.069 -2.904 1.00 98.06 85 CYS A CA 1
ATOM 684 C C . CYS A 1 85 ? -5.709 6.294 -3.011 1.00 98.06 85 CYS A C 1
ATOM 686 O O . CYS A 1 85 ? -5.465 7.308 -2.364 1.00 98.06 85 CYS A O 1
ATOM 688 N N . LYS A 1 86 ? -6.838 6.196 -3.733 1.00 97.38 86 LYS A N 1
ATOM 689 C CA . LYS A 1 86 ? -7.786 7.320 -3.817 1.00 97.38 86 LYS A CA 1
ATOM 690 C C . LYS A 1 86 ? -8.388 7.687 -2.470 1.00 97.38 86 LYS A C 1
ATOM 692 O O . LYS A 1 86 ? -8.639 8.863 -2.228 1.00 97.38 86 LYS A O 1
ATOM 697 N N . TRP A 1 87 ? -8.668 6.700 -1.624 1.00 95.38 87 TRP A N 1
ATOM 698 C CA . TRP A 1 87 ? -9.274 6.950 -0.324 1.00 95.38 87 TRP A CA 1
ATOM 699 C C . TRP A 1 87 ? -8.278 7.546 0.672 1.00 95.38 87 TRP A C 1
ATOM 701 O O . TRP A 1 87 ? -8.612 8.530 1.326 1.00 95.38 87 TRP A O 1
ATOM 711 N N . THR A 1 88 ? -7.069 6.988 0.753 1.00 96.31 88 THR A N 1
ATOM 712 C CA . THR A 1 88 ? -6.039 7.431 1.698 1.00 96.31 88 THR A CA 1
ATOM 713 C C . THR A 1 88 ? -5.357 8.704 1.203 1.00 96.31 88 THR A C 1
ATOM 715 O O . THR A 1 88 ? -5.308 9.687 1.926 1.00 96.31 88 THR A O 1
ATOM 718 N N . TRP A 1 89 ? -4.866 8.716 -0.038 1.00 96.62 89 TRP A N 1
ATOM 719 C CA . TRP A 1 89 ? -4.000 9.780 -0.572 1.00 96.62 89 TRP A CA 1
ATOM 720 C C . TRP A 1 89 ? -4.746 10.793 -1.439 1.00 96.62 89 TRP A C 1
ATOM 722 O O . TRP A 1 89 ? -4.188 11.801 -1.864 1.00 96.62 89 TRP A O 1
ATOM 732 N N . GLY A 1 90 ? -6.010 10.527 -1.771 1.00 96.38 90 GLY A N 1
ATOM 733 C CA . GLY A 1 90 ? -6.807 11.424 -2.605 1.00 96.38 90 GLY A CA 1
ATOM 734 C C . GLY A 1 90 ? -6.456 11.405 -4.098 1.00 96.38 90 GLY A C 1
ATOM 735 O O . GLY A 1 90 ? -7.057 12.193 -4.838 1.00 96.38 90 GLY A O 1
ATOM 736 N N . ARG A 1 91 ? -5.543 10.520 -4.533 1.00 97.12 91 ARG A N 1
ATOM 737 C CA . ARG A 1 91 ? -5.103 10.284 -5.923 1.00 97.12 91 ARG A CA 1
ATOM 738 C C . ARG A 1 91 ? -4.814 8.801 -6.177 1.00 97.12 91 ARG A C 1
ATOM 740 O O . ARG A 1 91 ? -4.795 8.002 -5.248 1.00 97.12 91 ARG A O 1
ATOM 747 N N . GLU A 1 92 ? -4.602 8.415 -7.431 1.00 98.06 92 GLU A N 1
ATOM 748 C CA . GLU A 1 92 ? -4.072 7.076 -7.725 1.00 98.06 92 GLU A CA 1
ATOM 749 C C . GLU A 1 92 ? -2.578 7.013 -7.380 1.00 98.06 92 GLU A C 1
ATOM 751 O O . GLU A 1 92 ? -1.861 8.011 -7.509 1.00 98.06 92 GLU A O 1
ATOM 756 N N . CYS A 1 93 ? -2.127 5.846 -6.915 1.00 98.50 93 CYS A N 1
ATOM 757 C CA . CYS A 1 93 ? -0.701 5.583 -6.786 1.00 98.50 93 CYS A CA 1
ATOM 758 C C . CYS A 1 93 ? -0.086 5.393 -8.180 1.00 98.50 93 CYS A C 1
ATOM 760 O O . CYS A 1 93 ? -0.717 4.806 -9.065 1.00 98.50 93 CYS A O 1
ATOM 762 N N . THR A 1 94 ? 1.144 5.856 -8.356 1.00 98.62 94 THR A N 1
ATOM 763 C CA . THR A 1 94 ? 1.960 5.643 -9.552 1.00 98.62 94 THR A CA 1
ATOM 764 C C . THR A 1 94 ? 2.410 4.184 -9.659 1.00 98.62 94 THR A C 1
ATOM 766 O O . THR A 1 94 ? 2.344 3.424 -8.690 1.00 98.62 94 THR A O 1
ATOM 769 N N . ALA A 1 95 ? 2.901 3.785 -10.834 1.00 98.50 95 ALA A N 1
ATOM 770 C CA . ALA A 1 95 ? 3.476 2.457 -11.044 1.00 98.50 95 ALA A CA 1
ATOM 771 C C . ALA A 1 95 ? 4.642 2.165 -10.076 1.00 98.50 95 ALA A C 1
ATOM 773 O O . ALA A 1 95 ? 4.718 1.072 -9.515 1.00 98.50 95 ALA A O 1
ATOM 774 N N . GLN A 1 96 ? 5.494 3.165 -9.810 1.00 98.75 96 GLN A N 1
ATOM 775 C CA . GLN A 1 96 ? 6.588 3.058 -8.841 1.00 98.75 96 GLN A CA 1
ATOM 776 C C . GLN A 1 96 ? 6.063 2.764 -7.432 1.00 98.75 96 GLN A C 1
ATOM 778 O O . GLN A 1 96 ? 6.477 1.791 -6.811 1.00 98.75 96 GLN A O 1
ATOM 783 N N . GLU A 1 97 ? 5.103 3.560 -6.954 1.00 98.75 97 GLU A N 1
ATOM 784 C CA . GLU A 1 97 ? 4.552 3.425 -5.600 1.00 98.75 97 GLU A CA 1
ATOM 785 C C . GLU A 1 97 ? 3.878 2.060 -5.400 1.00 98.75 97 GLU A C 1
ATOM 787 O O . GLU A 1 97 ? 4.056 1.410 -4.370 1.00 98.75 97 GLU A O 1
ATOM 792 N N . LYS A 1 98 ? 3.130 1.586 -6.407 1.00 98.69 98 LYS A N 1
ATOM 793 C CA . LYS A 1 98 ? 2.495 0.260 -6.368 1.00 98.69 98 LYS A CA 1
ATOM 794 C C . LYS A 1 98 ? 3.526 -0.867 -6.297 1.00 98.69 98 LYS A C 1
ATOM 796 O O . LYS A 1 98 ? 3.303 -1.835 -5.571 1.00 98.69 98 LYS A O 1
ATOM 801 N N . GLY A 1 99 ? 4.623 -0.768 -7.043 1.00 98.50 99 GLY A N 1
ATOM 802 C CA . GLY A 1 99 ? 5.679 -1.775 -7.012 1.00 98.50 99 GLY A CA 1
ATOM 803 C C . GLY A 1 99 ? 6.481 -1.767 -5.709 1.00 98.50 99 GLY A C 1
ATOM 804 O O . GLY A 1 99 ? 6.717 -2.836 -5.151 1.00 98.50 99 GLY A O 1
ATOM 805 N N . ASP A 1 100 ? 6.786 -0.590 -5.157 1.00 98.75 100 ASP A N 1
ATOM 806 C CA . ASP A 1 100 ? 7.419 -0.449 -3.837 1.00 98.75 100 ASP A CA 1
ATOM 807 C C . ASP A 1 100 ? 6.557 -1.098 -2.736 1.00 98.75 100 ASP A C 1
ATOM 809 O O . ASP A 1 100 ? 7.062 -1.838 -1.889 1.00 98.75 100 ASP A O 1
ATOM 813 N N . PHE A 1 101 ? 5.232 -0.895 -2.780 1.00 98.56 101 PHE A N 1
ATOM 814 C CA . PHE A 1 101 ? 4.294 -1.575 -1.883 1.00 98.56 101 PHE A CA 1
ATOM 815 C C . PHE A 1 101 ? 4.302 -3.093 -2.055 1.00 98.56 101 PHE A C 1
ATOM 817 O O . PHE A 1 101 ? 4.371 -3.813 -1.062 1.00 98.56 101 PHE A O 1
ATOM 824 N N . LEU A 1 102 ? 4.223 -3.596 -3.291 1.00 97.75 102 LEU A N 1
ATOM 825 C CA . LEU A 1 102 ? 4.232 -5.041 -3.534 1.00 97.75 102 LEU A CA 1
ATOM 826 C C . LEU A 1 102 ? 5.523 -5.686 -3.030 1.00 97.75 102 LEU A C 1
ATOM 828 O O . LEU A 1 102 ? 5.451 -6.717 -2.363 1.00 97.75 102 LEU A O 1
ATOM 832 N N . LEU A 1 103 ? 6.675 -5.059 -3.278 1.00 97.69 103 LEU A N 1
ATOM 833 C CA . LEU A 1 103 ? 7.951 -5.561 -2.785 1.00 97.69 103 LEU A CA 1
ATOM 834 C C . LEU A 1 103 ? 7.993 -5.559 -1.251 1.00 97.69 103 LEU A C 1
ATOM 836 O O . LEU A 1 103 ? 8.422 -6.539 -0.642 1.00 97.69 103 LEU A O 1
ATOM 840 N N . PHE A 1 104 ? 7.477 -4.506 -0.609 1.00 98.25 104 PHE A N 1
ATOM 841 C CA . PHE A 1 104 ? 7.340 -4.468 0.846 1.00 98.25 104 PHE A CA 1
ATOM 842 C C . PHE A 1 104 ? 6.466 -5.617 1.369 1.00 98.25 104 PHE A C 1
ATOM 844 O O . PHE A 1 104 ? 6.892 -6.344 2.269 1.00 98.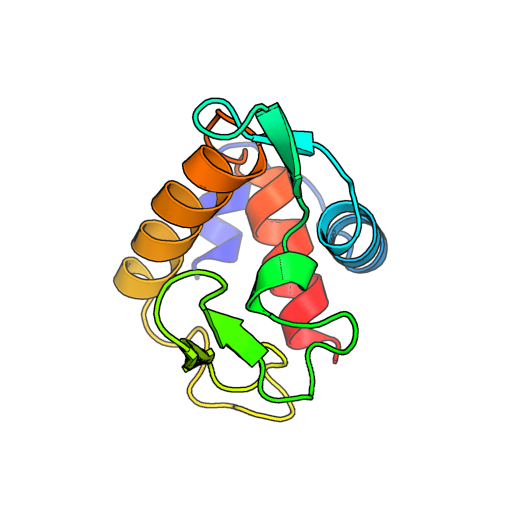25 104 PHE A O 1
ATOM 851 N N . PHE A 1 105 ? 5.287 -5.836 0.782 1.00 97.62 105 PHE A N 1
ATOM 852 C CA . PHE A 1 105 ? 4.368 -6.895 1.206 1.00 97.62 105 PHE A CA 1
ATOM 853 C C . PHE A 1 105 ? 4.940 -8.301 1.012 1.00 97.62 105 PHE A C 1
ATOM 855 O O . PHE A 1 105 ? 4.620 -9.197 1.786 1.00 97.62 105 PHE A O 1
ATOM 862 N N . GLN A 1 106 ? 5.779 -8.497 -0.005 1.00 95.56 106 GLN A N 1
ATOM 863 C CA . GLN A 1 106 ? 6.462 -9.764 -0.274 1.00 95.56 106 GLN A CA 1
ATOM 864 C C . GLN A 1 106 ? 7.680 -9.990 0.638 1.00 95.56 106 GLN A C 1
ATOM 866 O O . GLN A 1 106 ? 8.071 -11.129 0.887 1.00 95.56 106 GLN A O 1
ATOM 871 N N . SER A 1 107 ? 8.277 -8.916 1.162 1.00 93.75 107 SER A N 1
ATOM 872 C CA . SER A 1 107 ? 9.463 -8.987 2.027 1.00 93.75 107 SER A CA 1
ATOM 873 C C . SER A 1 107 ? 9.165 -9.421 3.471 1.00 93.75 107 SER A C 1
ATOM 875 O O . SER A 1 107 ? 10.066 -9.905 4.166 1.00 93.75 107 SER A O 1
ATOM 877 N N . GLN A 1 108 ? 7.912 -9.293 3.916 1.00 85.38 108 GLN A N 1
ATOM 878 C CA . GLN A 1 108 ? 7.447 -9.554 5.285 1.00 85.38 108 GLN A CA 1
ATOM 879 C C . GLN A 1 108 ? 6.430 -10.674 5.332 1.00 85.38 108 GLN A C 1
ATOM 881 O O . GLN A 1 108 ? 6.380 -11.349 6.376 1.00 85.38 108 GLN A O 1
#

pLDDT: mean 96.39, std 2.95, range [77.94, 98.75]

Radius of gyration: 13.35 Å; chains: 1; bounding box: 32×32×30 Å

Sequence (108 aa):
MLLDKYHSEGAKQFDANKGKSMWHEQHIQKKTGKPVSCATCHTSDIRKTGSHIRTGKLIEAMSAKTNPERFQDTKKIEKWFKRNCKWTWGRECTAQEKGDFLLFFQSQ

Secondary structure (DSSP, 8-state):
-HHHHHHHTT--S--HHHHHHHHH--EE-TTT--EE-THHHH-SSTTS-EE-TTT--EE----TTT-TTTT--HHHHHHHHHHHHHHHTSSPPPHHHHHHHHHHHHH-